Protein AF-A0A2N1VWI9-F1 (afdb_monomer_lite)

pLDDT: mean 87.43, std 11.92, range [51.91, 97.0]

Radius of gyration: 21.14 Å; chains: 1; bounding box: 61×27×78 Å

Sequence (130 aa):
MLNFLKFFFGLLIVVLLTIAGALYFESFLTRKEVEITILKVDEMFTPENEKYYLIHTKDEIFENRNYYLHNKDYADALQNKLLSGNKYRIVVVGFNFESNIPLFLEHRNVVDVIAEIKIIRPKVRRLNEF

Foldseek 3Di:
DVVVVVVVVVVVVVVVVVVVVCLLCQLVPFKDKDKWAFADKDWDADPVRFIKIWTDTPPDIEIQGADVSNVRDCSVVQVVVDDHRWMFTFIWTFDQDPDDDPPGDNHTHTRGTPDTDDPPDPPPPPPDDD

Secondary structure (DSSP, 8-state):
-HHHHHHHHHHHHHHHHHHHHHHHHHHHHS-EEEEEEEEEEEEEE-TT--EEEEEEESS-EEEEE-BGGGTB--HHHHHTT--TT-EEEEEEES---SS--TTS-SSPEEEEEEEEE-------------

Structure (mmCIF, N/CA/C/O backbone):
data_AF-A0A2N1VWI9-F1
#
_entry.id   AF-A0A2N1VWI9-F1
#
loop_
_atom_site.group_PDB
_atom_site.id
_atom_site.type_symbol
_atom_site.label_atom_id
_atom_site.label_alt_id
_atom_site.label_comp_id
_atom_site.label_asym_id
_atom_site.label_entity_id
_atom_site.label_seq_id
_atom_site.pdbx_PDB_ins_code
_atom_site.Cartn_x
_atom_site.Cartn_y
_atom_site.Cartn_z
_atom_site.occupancy
_atom_site.B_iso_or_equiv
_atom_site.auth_seq_id
_atom_site.auth_comp_id
_atom_site.auth_asym_id
_atom_site.auth_atom_id
_atom_site.pdbx_PDB_model_num
ATOM 1 N N . MET A 1 1 ? 33.102 -4.723 -32.809 1.00 66.94 1 MET A N 1
ATOM 2 C CA . MET A 1 1 ? 32.433 -3.678 -31.996 1.00 66.94 1 MET A CA 1
ATOM 3 C C . MET A 1 1 ? 30.949 -3.518 -32.307 1.00 66.94 1 MET A C 1
ATOM 5 O O . MET A 1 1 ? 30.160 -3.674 -31.389 1.00 66.94 1 MET A O 1
ATOM 9 N N . LEU A 1 2 ? 30.535 -3.268 -33.557 1.00 82.94 2 LEU A N 1
ATOM 10 C CA . LEU A 1 2 ? 29.123 -2.984 -33.877 1.00 82.94 2 LEU A CA 1
ATOM 11 C C . LEU A 1 2 ? 28.142 -4.117 -33.499 1.00 82.94 2 LEU A C 1
ATOM 13 O O . LEU A 1 2 ? 27.065 -3.844 -32.982 1.00 82.94 2 LEU A O 1
ATOM 17 N N . ASN A 1 3 ? 28.520 -5.384 -33.701 1.00 87.62 3 ASN A N 1
ATOM 18 C CA . ASN A 1 3 ? 27.662 -6.532 -33.360 1.00 87.62 3 ASN A CA 1
ATOM 19 C C . ASN A 1 3 ? 27.497 -6.727 -31.846 1.00 87.62 3 ASN A C 1
ATOM 21 O O . ASN A 1 3 ? 26.411 -7.057 -31.385 1.00 87.62 3 ASN A O 1
ATOM 25 N N . PHE A 1 4 ? 28.557 -6.463 -31.078 1.00 89.00 4 PHE A N 1
ATOM 26 C CA . PHE A 1 4 ? 28.508 -6.469 -29.618 1.00 89.00 4 PHE A CA 1
ATOM 27 C C . PHE A 1 4 ? 27.570 -5.365 -29.120 1.00 89.00 4 PHE A C 1
ATOM 29 O O . PHE A 1 4 ? 26.657 -5.632 -28.352 1.00 89.00 4 PHE A O 1
ATOM 36 N N . LEU A 1 5 ? 27.699 -4.147 -29.654 1.00 92.31 5 LEU A N 1
ATOM 37 C CA . LEU A 1 5 ? 26.826 -3.032 -29.292 1.00 92.31 5 LEU A CA 1
ATOM 38 C C . LEU A 1 5 ? 25.343 -3.327 -29.594 1.00 92.31 5 LEU A C 1
ATOM 40 O O . LEU A 1 5 ? 24.491 -3.091 -28.745 1.00 92.31 5 LEU A O 1
ATOM 44 N N . LYS A 1 6 ? 25.030 -3.911 -30.761 1.00 93.50 6 LYS A N 1
ATOM 45 C CA . LYS A 1 6 ? 23.661 -4.334 -31.119 1.00 93.50 6 LYS A CA 1
ATOM 46 C C . LYS A 1 6 ? 23.089 -5.369 -30.148 1.00 93.50 6 LYS A C 1
ATOM 48 O O . LYS A 1 6 ? 21.925 -5.259 -29.778 1.00 93.50 6 LYS A O 1
ATOM 53 N N . PHE A 1 7 ? 23.897 -6.342 -29.724 1.00 94.56 7 PHE A N 1
ATOM 54 C CA . PHE A 1 7 ? 23.487 -7.326 -28.721 1.00 94.56 7 PHE A CA 1
ATOM 55 C C . PHE A 1 7 ? 23.146 -6.655 -27.384 1.00 94.56 7 PHE A C 1
ATOM 57 O O . PHE A 1 7 ? 22.077 -6.909 -26.836 1.00 94.56 7 PHE A O 1
ATOM 64 N N . PHE A 1 8 ? 24.001 -5.747 -26.901 1.00 94.69 8 PHE A N 1
ATOM 65 C CA . PHE A 1 8 ? 23.749 -5.010 -25.658 1.00 94.69 8 PHE A CA 1
ATOM 66 C C . PHE A 1 8 ? 22.494 -4.140 -25.735 1.00 94.69 8 PHE A C 1
ATOM 68 O O . PHE A 1 8 ? 21.700 -4.149 -24.800 1.00 94.69 8 PHE A O 1
ATOM 75 N N . PHE A 1 9 ? 22.270 -3.436 -26.849 1.00 95.12 9 PHE A N 1
ATOM 76 C CA . PHE A 1 9 ? 21.034 -2.672 -27.044 1.00 95.12 9 PHE A CA 1
ATOM 77 C C . PHE A 1 9 ? 19.798 -3.571 -27.093 1.00 95.12 9 PHE A C 1
ATOM 79 O O . PHE A 1 9 ? 18.790 -3.242 -26.474 1.00 95.12 9 PHE A O 1
ATOM 86 N N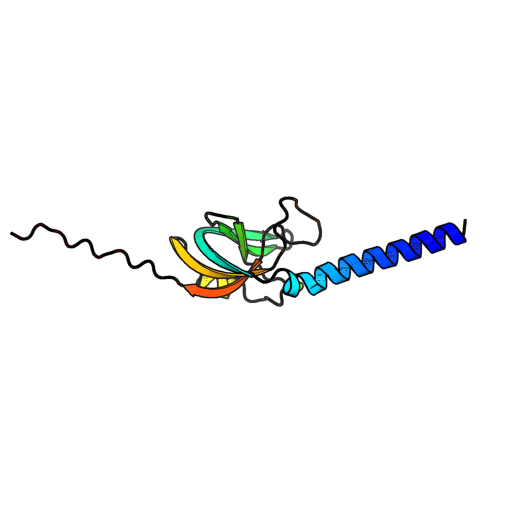 . GLY A 1 10 ? 19.873 -4.715 -27.777 1.00 96.25 10 GLY A N 1
ATOM 87 C CA . GLY A 1 10 ? 18.786 -5.694 -27.789 1.00 96.25 10 GLY A CA 1
ATOM 88 C C . GLY A 1 10 ? 18.457 -6.198 -26.383 1.00 96.25 10 GLY A C 1
ATOM 89 O O . GLY A 1 10 ? 17.297 -6.183 -25.981 1.00 96.25 10 GLY A O 1
ATOM 90 N N . LEU A 1 11 ? 19.481 -6.565 -25.607 1.00 96.31 11 LEU A N 1
ATOM 91 C CA . LEU A 1 11 ? 19.318 -7.001 -24.221 1.00 96.31 11 LEU A CA 1
ATOM 92 C C . LEU A 1 11 ? 18.720 -5.895 -23.341 1.00 96.31 11 LEU A C 1
ATOM 94 O O . LEU A 1 11 ? 17.795 -6.158 -22.578 1.00 96.31 11 LEU A O 1
ATOM 98 N N . LEU A 1 12 ? 19.203 -4.658 -23.479 1.00 95.81 12 LEU A N 1
ATOM 99 C CA . LEU A 1 12 ? 18.688 -3.508 -22.738 1.00 95.81 12 LEU A CA 1
ATOM 100 C C . LEU A 1 12 ? 17.197 -3.284 -23.019 1.00 95.81 12 LEU A C 1
ATOM 102 O O . LEU A 1 12 ? 16.428 -3.086 -22.084 1.00 95.81 12 LEU A O 1
ATOM 106 N N . ILE A 1 13 ? 16.774 -3.366 -24.284 1.00 96.44 13 ILE A N 1
ATOM 107 C CA . ILE A 1 13 ? 15.359 -3.235 -24.660 1.00 96.44 13 ILE A CA 1
ATOM 108 C C . ILE A 1 13 ? 14.520 -4.334 -24.001 1.00 96.44 13 ILE A C 1
ATOM 110 O O . ILE A 1 13 ? 13.470 -4.037 -23.437 1.00 96.44 13 ILE A O 1
ATOM 114 N N . VAL A 1 14 ? 14.983 -5.587 -24.021 1.00 96.50 14 VAL A N 1
ATOM 115 C CA . VAL A 1 14 ? 14.272 -6.704 -23.377 1.00 96.50 14 VAL A CA 1
ATOM 116 C C . VAL A 1 14 ? 14.130 -6.474 -21.870 1.00 96.50 14 VAL A C 1
ATOM 118 O O . VAL A 1 14 ? 13.042 -6.663 -21.324 1.00 96.50 14 VAL A O 1
ATOM 121 N N . VAL A 1 15 ? 15.188 -6.016 -21.196 1.00 94.88 15 VAL A N 1
ATOM 122 C CA . VAL A 1 15 ? 15.145 -5.693 -19.760 1.00 94.88 15 VAL A CA 1
ATOM 123 C C . VAL A 1 15 ? 14.153 -4.562 -19.481 1.00 94.88 15 VAL A C 1
ATOM 125 O O . VAL A 1 15 ? 13.312 -4.702 -18.597 1.00 94.88 15 VAL A O 1
ATOM 128 N N . LEU A 1 16 ? 14.189 -3.477 -20.261 1.00 93.62 16 LEU A N 1
ATOM 129 C CA . LEU A 1 16 ? 13.271 -2.346 -20.098 1.00 93.62 16 LEU A CA 1
ATOM 130 C C . LEU A 1 16 ? 11.809 -2.756 -20.300 1.00 93.62 16 LEU A C 1
ATOM 132 O O . LEU A 1 16 ? 10.958 -2.389 -19.495 1.00 93.62 16 LEU A O 1
ATOM 136 N N . LEU A 1 17 ? 11.521 -3.554 -21.332 1.00 95.00 17 LEU A N 1
ATOM 137 C CA . LEU A 1 17 ? 10.177 -4.081 -21.578 1.00 95.00 17 LEU A CA 1
ATOM 138 C C . LEU A 1 17 ? 9.703 -4.993 -20.444 1.00 95.00 17 LEU A C 1
ATOM 140 O O . LEU A 1 17 ? 8.535 -4.944 -20.069 1.00 95.00 17 LEU A O 1
ATOM 144 N N . THR A 1 18 ? 10.605 -5.790 -19.870 1.00 91.81 18 THR A N 1
ATOM 145 C CA . THR A 1 18 ? 10.285 -6.664 -18.735 1.00 91.81 18 THR A CA 1
ATOM 146 C C . THR A 1 18 ? 9.946 -5.851 -17.486 1.00 91.81 18 THR A C 1
ATOM 148 O O . THR A 1 18 ? 8.939 -6.127 -16.842 1.00 91.81 18 THR A O 1
ATOM 151 N N . ILE A 1 19 ? 10.735 -4.816 -17.171 1.00 88.62 19 ILE A N 1
ATOM 152 C CA . ILE A 1 19 ? 10.473 -3.920 -16.031 1.00 88.62 19 ILE A CA 1
ATOM 153 C C . ILE A 1 19 ? 9.162 -3.153 -16.240 1.00 88.62 19 ILE A C 1
ATOM 155 O O . ILE A 1 19 ? 8.321 -3.126 -15.347 1.00 88.62 19 ILE A O 1
ATOM 159 N N . ALA A 1 20 ? 8.952 -2.577 -17.427 1.00 89.31 20 ALA A N 1
ATOM 160 C CA . ALA A 1 20 ? 7.719 -1.863 -17.753 1.00 89.31 20 ALA A CA 1
ATOM 161 C C . ALA A 1 20 ? 6.489 -2.781 -17.668 1.00 89.31 20 ALA A C 1
ATOM 163 O O . ALA A 1 20 ? 5.457 -2.385 -17.130 1.00 89.31 20 ALA A O 1
ATOM 164 N N . GLY A 1 21 ? 6.613 -4.023 -18.146 1.00 90.31 21 GLY A N 1
ATOM 165 C CA . GLY A 1 21 ? 5.579 -5.042 -18.003 1.00 90.31 21 GLY A CA 1
ATOM 166 C C . GLY A 1 21 ? 5.294 -5.369 -16.538 1.00 90.31 21 GLY A C 1
ATOM 167 O O . GLY A 1 21 ? 4.136 -5.370 -16.134 1.00 90.31 21 GLY A O 1
ATOM 168 N N . ALA A 1 22 ? 6.331 -5.587 -15.727 1.00 86.69 22 ALA A N 1
ATOM 169 C CA . ALA A 1 22 ? 6.175 -5.867 -14.302 1.00 86.69 22 ALA A CA 1
ATOM 170 C C . ALA A 1 22 ? 5.455 -4.728 -13.563 1.00 86.69 22 ALA A C 1
ATOM 172 O O . ALA A 1 22 ? 4.528 -5.003 -12.808 1.00 86.69 22 ALA A O 1
ATOM 173 N N . LEU A 1 23 ? 5.818 -3.469 -13.833 1.00 85.81 23 LEU A N 1
ATOM 174 C CA . LEU A 1 23 ? 5.167 -2.291 -13.246 1.00 85.81 23 LEU A CA 1
ATOM 175 C C . LEU A 1 23 ? 3.704 -2.157 -13.691 1.00 85.81 23 LEU A C 1
ATOM 177 O O . LEU A 1 23 ? 2.827 -1.876 -12.881 1.00 85.81 23 LEU A O 1
ATOM 181 N N . TYR A 1 24 ? 3.415 -2.385 -14.975 1.00 87.19 24 TYR A N 1
ATOM 182 C CA . TYR A 1 24 ? 2.051 -2.279 -15.498 1.00 87.19 24 TYR A CA 1
ATOM 183 C C . TYR A 1 24 ? 1.126 -3.379 -14.955 1.00 87.19 24 TYR A C 1
ATOM 185 O O . TYR A 1 24 ? -0.033 -3.124 -14.631 1.00 87.19 24 TYR A O 1
ATOM 193 N N . PHE A 1 25 ? 1.633 -4.610 -14.840 1.00 89.50 25 PHE A N 1
ATOM 194 C CA . PHE A 1 25 ? 0.858 -5.759 -14.368 1.00 89.50 25 PHE A CA 1
ATOM 195 C C . PHE A 1 25 ? 0.925 -5.978 -12.851 1.00 89.50 25 PHE A C 1
ATOM 197 O O . PHE A 1 25 ? 0.232 -6.867 -12.356 1.00 89.50 25 PHE A O 1
ATOM 204 N N . GLU A 1 26 ? 1.685 -5.176 -12.098 1.00 88.88 26 GLU A N 1
ATOM 205 C CA . GLU A 1 26 ? 1.801 -5.281 -10.636 1.00 88.88 26 GLU A CA 1
ATOM 206 C C . GLU A 1 26 ? 0.425 -5.337 -9.968 1.00 88.88 26 GLU A C 1
ATOM 208 O O . GLU A 1 26 ? 0.148 -6.251 -9.186 1.00 88.88 26 GLU A O 1
ATOM 213 N N . SER A 1 27 ? -0.465 -4.412 -10.346 1.00 88.12 27 SER A N 1
ATOM 214 C CA . SER A 1 27 ? -1.820 -4.321 -9.798 1.00 88.12 27 SER A CA 1
ATOM 215 C C . SER A 1 27 ? -2.643 -5.582 -10.017 1.00 88.12 27 SER A C 1
ATOM 217 O O . SER A 1 27 ? -3.414 -5.982 -9.152 1.00 88.12 27 SER A O 1
ATOM 219 N N . PHE A 1 28 ? -2.442 -6.262 -11.142 1.00 88.25 28 PHE A N 1
ATOM 220 C CA . PHE A 1 28 ? -3.142 -7.504 -11.440 1.00 88.25 28 PHE A CA 1
ATOM 221 C C . PHE A 1 28 ? -2.528 -8.707 -10.710 1.00 88.25 28 PHE A C 1
ATOM 223 O O . PHE A 1 28 ? -3.255 -9.549 -10.190 1.00 88.25 28 PHE A O 1
ATOM 230 N N . LEU A 1 29 ? -1.196 -8.781 -10.645 1.00 88.69 29 LEU A N 1
ATOM 231 C CA . LEU A 1 29 ? -0.469 -9.933 -10.102 1.00 88.69 29 LEU A CA 1
ATOM 232 C C . LEU A 1 29 ? -0.461 -9.985 -8.570 1.00 88.69 29 LEU A C 1
ATOM 234 O O . LEU A 1 29 ? -0.386 -11.068 -7.994 1.00 88.69 29 LEU A O 1
ATOM 238 N N . THR A 1 30 ? -0.511 -8.829 -7.909 1.00 92.06 30 THR A N 1
ATOM 239 C CA . THR A 1 30 ? -0.301 -8.722 -6.454 1.00 92.06 30 THR A CA 1
ATOM 240 C C . THR A 1 30 ? -1.571 -8.408 -5.666 1.00 92.06 30 THR A C 1
ATOM 242 O O . THR A 1 30 ? -1.530 -8.343 -4.435 1.00 92.06 30 THR A O 1
ATOM 245 N N . ARG A 1 31 ? -2.713 -8.245 -6.349 1.00 93.94 31 ARG A N 1
ATOM 246 C CA . ARG A 1 31 ? -3.996 -7.945 -5.707 1.00 93.94 31 ARG A CA 1
ATOM 247 C C . ARG A 1 31 ? -4.394 -9.062 -4.756 1.00 93.94 31 ARG A C 1
ATOM 249 O O . ARG A 1 31 ? -4.624 -10.195 -5.176 1.00 93.94 31 ARG A O 1
ATOM 256 N N . LYS A 1 32 ? -4.525 -8.735 -3.474 1.00 95.00 32 LYS A N 1
ATOM 257 C CA . LYS A 1 32 ? -4.873 -9.710 -2.440 1.00 95.00 32 LYS A CA 1
ATOM 258 C C . LYS A 1 32 ? -5.850 -9.130 -1.433 1.00 95.00 32 LYS A C 1
ATOM 260 O O . LYS A 1 32 ? -5.718 -7.985 -1.014 1.00 95.00 32 LYS A O 1
ATOM 265 N N . GLU A 1 33 ? -6.801 -9.953 -1.011 1.00 96.06 33 GLU A N 1
ATOM 266 C CA . GLU A 1 33 ? -7.654 -9.656 0.136 1.00 96.06 33 GLU A CA 1
ATOM 267 C C . GLU A 1 33 ? -6.964 -10.105 1.425 1.00 96.06 33 GLU A C 1
ATOM 269 O O . GLU A 1 33 ? -6.495 -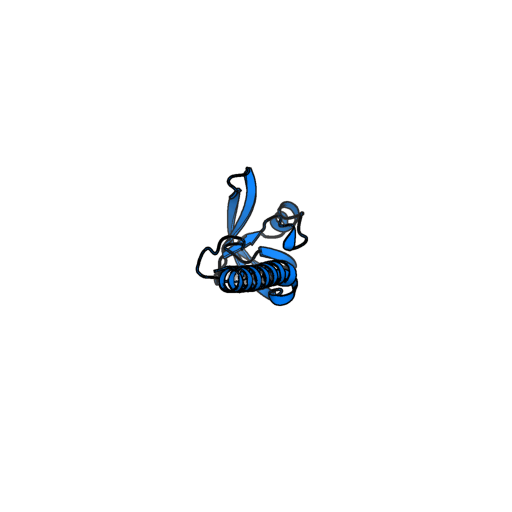11.242 1.527 1.00 96.06 33 GLU A O 1
ATOM 274 N N . VAL A 1 34 ? -6.891 -9.214 2.410 1.00 94.88 34 VAL A N 1
ATOM 275 C CA . VAL A 1 34 ? -6.274 -9.489 3.712 1.00 94.88 34 VAL A CA 1
ATOM 276 C C . VAL A 1 34 ? -7.149 -8.962 4.843 1.00 94.88 34 VAL A C 1
ATOM 278 O O . VAL A 1 34 ? -7.817 -7.935 4.715 1.00 94.88 34 VAL A O 1
ATOM 281 N N . GLU A 1 35 ? -7.165 -9.680 5.963 1.00 95.38 35 GLU A N 1
ATOM 282 C CA . GLU A 1 35 ? -7.801 -9.209 7.190 1.00 95.38 35 GLU A CA 1
ATOM 283 C C . GLU A 1 35 ? -6.757 -8.555 8.084 1.00 95.38 35 GLU A C 1
ATOM 285 O O . GLU A 1 35 ? -5.798 -9.205 8.483 1.00 95.38 35 GLU A O 1
ATOM 290 N N . ILE A 1 36 ? -6.966 -7.290 8.435 1.00 94.00 36 ILE A N 1
ATOM 291 C CA . ILE A 1 36 ? -6.021 -6.505 9.226 1.00 94.00 36 ILE A CA 1
ATOM 292 C C . ILE A 1 36 ? -6.672 -5.978 10.496 1.00 94.00 36 ILE A C 1
ATOM 294 O O . ILE A 1 36 ? -7.871 -5.709 10.533 1.00 94.00 36 ILE A O 1
ATOM 298 N N . THR A 1 37 ? -5.872 -5.793 11.542 1.00 94.44 37 THR A N 1
ATOM 299 C CA . THR A 1 37 ? -6.253 -4.986 12.709 1.00 94.44 37 THR A CA 1
ATOM 300 C C . THR A 1 37 ? -5.398 -3.734 12.716 1.00 94.44 37 THR A C 1
ATOM 302 O O . THR A 1 37 ? -4.175 -3.839 12.813 1.00 94.44 37 THR A O 1
ATOM 305 N N . ILE A 1 38 ? -6.028 -2.566 12.611 1.00 94.31 38 ILE A N 1
ATOM 306 C CA . ILE A 1 38 ? -5.302 -1.296 12.569 1.00 94.31 38 ILE A CA 1
ATOM 307 C C . ILE A 1 38 ? -4.873 -0.940 13.984 1.00 94.31 38 ILE A C 1
ATOM 309 O O . ILE A 1 38 ? -5.704 -0.830 14.883 1.00 94.31 38 ILE A O 1
ATOM 313 N N . LEU A 1 39 ? -3.574 -0.758 14.185 1.00 95.31 39 LEU A N 1
ATOM 314 C CA . LEU A 1 39 ? -3.003 -0.324 15.456 1.00 95.31 39 LEU A CA 1
ATOM 315 C C . LEU A 1 39 ? -2.892 1.197 15.504 1.00 95.31 39 LEU A C 1
ATOM 317 O O . LEU A 1 39 ? -3.270 1.819 16.495 1.00 95.31 39 LEU A O 1
ATOM 321 N N . LYS A 1 40 ? -2.378 1.783 14.422 1.00 95.12 40 LYS A N 1
ATOM 322 C CA . LYS A 1 40 ? -2.096 3.211 14.292 1.00 95.12 40 LYS A CA 1
ATOM 323 C C . LYS A 1 40 ? -2.135 3.600 12.817 1.00 95.12 40 LYS A C 1
ATOM 325 O O . LYS A 1 40 ? -1.862 2.766 11.957 1.00 95.12 40 LYS A O 1
ATOM 330 N N . VAL A 1 41 ? -2.440 4.863 12.545 1.00 95.06 41 VAL A N 1
ATOM 331 C CA . VAL A 1 41 ? -2.283 5.462 11.221 1.00 95.06 41 VAL A CA 1
ATOM 332 C C . VAL A 1 41 ? -1.467 6.741 11.367 1.00 95.06 41 VAL A C 1
ATOM 334 O O . VAL A 1 41 ? -1.787 7.557 12.231 1.00 95.06 41 VAL A O 1
ATOM 337 N N . ASP A 1 42 ? -0.426 6.889 10.552 1.00 95.62 42 ASP A N 1
ATOM 338 C CA . ASP A 1 42 ? 0.398 8.093 10.457 1.00 95.62 42 ASP A CA 1
ATOM 339 C C . ASP A 1 42 ? 0.155 8.797 9.118 1.00 95.62 42 ASP A C 1
ATOM 341 O O . ASP A 1 42 ? 0.039 8.148 8.079 1.00 95.62 42 ASP A O 1
ATOM 345 N N . GLU A 1 43 ? 0.059 10.126 9.141 1.00 96.12 43 GLU A N 1
ATOM 346 C CA . GLU A 1 43 ? -0.020 10.956 7.936 1.00 96.12 43 GLU A CA 1
ATOM 347 C C . GLU A 1 43 ? 1.393 11.371 7.516 1.00 96.12 43 GLU A C 1
ATOM 349 O O . GLU A 1 43 ? 2.184 11.834 8.338 1.00 96.12 43 GLU A O 1
ATOM 354 N N . MET A 1 44 ? 1.707 11.183 6.237 1.00 95.19 44 MET A N 1
ATOM 355 C CA . MET A 1 44 ? 3.030 11.387 5.659 1.00 95.19 44 MET A CA 1
ATOM 356 C C . MET A 1 44 ? 2.925 12.177 4.350 1.00 95.19 44 MET A C 1
ATOM 358 O O . MET A 1 44 ? 1.864 12.250 3.727 1.00 95.19 44 MET A O 1
ATOM 362 N N . PHE A 1 45 ? 4.048 12.753 3.922 1.00 93.81 45 PHE A N 1
ATOM 363 C CA . PHE A 1 45 ? 4.149 13.526 2.687 1.00 93.81 45 PHE A CA 1
ATOM 364 C C . PHE A 1 45 ? 5.346 13.055 1.869 1.00 93.81 45 PHE A C 1
ATOM 366 O O . PHE A 1 45 ? 6.423 12.814 2.418 1.00 93.81 45 PHE A O 1
ATOM 373 N N . THR A 1 46 ? 5.160 12.905 0.559 1.00 89.12 46 THR A N 1
ATOM 374 C CA . THR A 1 46 ? 6.269 12.621 -0.358 1.00 89.12 46 THR A CA 1
ATOM 375 C C . THR A 1 46 ? 7.159 13.861 -0.518 1.00 89.12 46 THR A C 1
ATOM 377 O O . THR A 1 46 ? 6.743 14.967 -0.152 1.00 89.12 46 THR A O 1
ATOM 380 N N . PRO A 1 47 ? 8.371 13.735 -1.094 1.00 88.25 47 PRO A N 1
ATOM 381 C CA . PRO A 1 47 ? 9.203 14.894 -1.432 1.00 88.25 47 PRO A CA 1
ATOM 382 C C . PRO A 1 47 ? 8.492 15.921 -2.328 1.00 88.25 47 PRO A C 1
ATOM 384 O O . PRO A 1 47 ? 8.780 17.113 -2.259 1.00 88.25 47 PRO A O 1
ATOM 387 N N . GLU A 1 48 ? 7.531 15.470 -3.135 1.00 90.56 48 GLU A N 1
ATOM 388 C CA . GLU A 1 48 ? 6.683 16.286 -4.009 1.00 90.56 48 GLU A CA 1
ATOM 389 C C . GLU A 1 48 ? 5.452 16.870 -3.291 1.00 90.56 48 GLU A C 1
ATOM 391 O O . GLU A 1 48 ? 4.580 17.454 -3.934 1.00 90.56 48 GLU A O 1
ATOM 396 N N . ASN A 1 49 ? 5.380 16.743 -1.961 1.00 91.00 49 ASN A N 1
ATOM 397 C CA . ASN A 1 49 ? 4.280 17.205 -1.114 1.00 91.00 49 ASN A CA 1
ATOM 398 C C . ASN A 1 49 ? 2.934 16.506 -1.398 1.00 91.00 49 ASN A C 1
ATOM 400 O O . ASN A 1 49 ? 1.866 17.064 -1.134 1.00 91.00 49 ASN A O 1
ATOM 404 N N . GLU A 1 50 ? 2.963 15.272 -1.913 1.00 91.62 50 GLU A N 1
ATOM 405 C CA . GLU A 1 50 ? 1.765 14.436 -2.016 1.00 91.62 50 GLU A CA 1
ATOM 406 C C . GLU A 1 50 ? 1.482 13.760 -0.677 1.00 91.62 50 GLU A C 1
ATOM 408 O O . GLU A 1 50 ? 2.357 13.128 -0.084 1.00 91.62 50 GLU A O 1
ATOM 413 N N . LYS A 1 51 ? 0.242 13.863 -0.205 1.00 95.00 51 LYS A N 1
ATOM 414 C CA . LYS A 1 51 ? -0.167 13.267 1.065 1.00 95.00 51 LYS A CA 1
ATOM 415 C C . LYS A 1 51 ? -0.435 11.769 0.924 1.00 95.00 51 LYS A C 1
ATOM 417 O O . LYS A 1 51 ? -1.075 11.330 -0.035 1.00 95.00 51 LYS A O 1
ATOM 422 N N . TYR A 1 52 ? -0.002 10.991 1.907 1.00 95.38 52 TYR A N 1
ATOM 423 C CA . TYR A 1 52 ? -0.319 9.571 2.027 1.00 95.38 52 TYR A CA 1
ATOM 424 C C . TYR A 1 52 ? -0.384 9.136 3.491 1.00 95.38 52 TYR A C 1
ATOM 426 O O . TYR A 1 52 ? -0.028 9.888 4.396 1.00 95.38 52 TYR A O 1
ATOM 434 N N . TYR A 1 53 ? -0.856 7.914 3.725 1.00 97.00 53 TYR A N 1
ATOM 435 C CA . TYR A 1 53 ? -1.016 7.374 5.070 1.00 97.00 53 TYR A CA 1
ATOM 436 C C . TYR A 1 53 ? -0.260 6.065 5.245 1.00 97.00 53 TYR A C 1
ATOM 438 O O . TYR A 1 53 ? -0.339 5.189 4.385 1.00 97.00 53 TYR A O 1
ATOM 446 N N . LEU A 1 54 ? 0.416 5.907 6.378 1.00 96.19 54 LEU A N 1
ATOM 447 C CA . LEU A 1 54 ? 0.990 4.639 6.814 1.00 96.19 54 LEU A CA 1
ATOM 448 C C . LEU A 1 54 ? 0.044 3.976 7.809 1.00 96.19 54 LEU A C 1
ATOM 450 O O . LEU A 1 54 ? -0.239 4.516 8.876 1.00 96.19 54 LEU A O 1
ATOM 454 N N . ILE A 1 55 ? -0.460 2.800 7.455 1.00 96.06 55 ILE A N 1
ATOM 455 C CA . ILE A 1 55 ? -1.388 2.012 8.261 1.00 96.06 55 ILE A CA 1
ATOM 456 C C . ILE A 1 55 ? -0.584 0.914 8.949 1.00 96.06 55 ILE A C 1
ATOM 458 O O . ILE A 1 55 ? -0.203 -0.088 8.341 1.00 96.06 55 ILE A O 1
ATOM 462 N N . HIS A 1 56 ? -0.350 1.094 10.243 1.00 95.81 56 HIS A N 1
ATOM 463 C CA . HIS A 1 56 ? 0.357 0.128 11.068 1.00 95.81 56 HIS A CA 1
ATOM 464 C C . HIS A 1 56 ? -0.605 -0.966 11.515 1.00 95.81 56 HIS A C 1
ATOM 466 O O . HIS A 1 56 ? -1.611 -0.697 12.182 1.00 95.81 56 HIS A O 1
ATOM 472 N N . THR A 1 57 ? -0.275 -2.210 11.186 1.00 94.69 57 THR A N 1
ATOM 473 C CA . THR A 1 57 ? -1.014 -3.392 11.634 1.00 94.69 57 THR A CA 1
ATOM 474 C C . THR A 1 57 ? -0.105 -4.291 12.468 1.00 94.69 57 THR A C 1
ATOM 476 O O . THR A 1 57 ? 1.044 -3.946 12.738 1.00 94.69 57 THR A O 1
ATOM 479 N N . LYS A 1 58 ? -0.627 -5.425 12.942 1.00 90.12 58 LYS A N 1
ATOM 480 C CA . LYS A 1 58 ? 0.192 -6.407 13.666 1.00 90.12 58 LYS A CA 1
ATOM 481 C C . LYS A 1 58 ? 1.174 -7.149 12.763 1.00 90.12 58 LYS A C 1
ATOM 483 O O . LYS A 1 58 ? 2.218 -7.559 13.255 1.00 90.12 58 LYS A O 1
ATOM 488 N N . ASP A 1 59 ? 0.810 -7.342 11.499 1.00 88.62 59 ASP A N 1
ATOM 489 C CA . ASP A 1 59 ? 1.518 -8.247 10.595 1.00 88.62 59 ASP A CA 1
ATOM 490 C C . ASP A 1 59 ? 2.501 -7.485 9.698 1.00 88.62 59 ASP A C 1
ATOM 492 O O . ASP A 1 59 ? 3.638 -7.910 9.523 1.00 88.62 59 ASP A O 1
ATOM 496 N N . GLU A 1 60 ? 2.085 -6.334 9.165 1.00 91.81 60 GLU A N 1
ATOM 497 C CA . GLU A 1 60 ? 2.916 -5.469 8.321 1.00 91.81 60 GLU A CA 1
ATOM 498 C C . GLU A 1 60 ? 2.428 -4.007 8.338 1.00 91.81 60 GLU A C 1
ATOM 500 O O . GLU A 1 60 ? 1.393 -3.673 8.932 1.00 91.81 60 GLU A O 1
ATOM 505 N N . ILE A 1 61 ? 3.181 -3.128 7.680 1.00 93.88 61 ILE A N 1
ATOM 506 C CA . ILE A 1 61 ? 2.774 -1.747 7.409 1.00 93.88 61 ILE A CA 1
ATOM 507 C C . ILE A 1 61 ? 2.206 -1.698 5.993 1.00 93.88 61 ILE A C 1
ATOM 509 O O . ILE A 1 61 ? 2.773 -2.283 5.073 1.00 93.88 61 ILE A O 1
ATOM 513 N N . PHE A 1 62 ? 1.086 -1.001 5.829 1.00 95.12 62 PHE A N 1
ATOM 514 C CA . PHE A 1 62 ? 0.499 -0.720 4.523 1.00 95.12 62 PHE A CA 1
ATOM 515 C C . PHE A 1 62 ? 0.566 0.769 4.223 1.00 95.12 62 PHE A C 1
ATOM 517 O O . PHE A 1 62 ? 0.466 1.598 5.125 1.00 95.12 62 PHE A O 1
ATOM 524 N N . GLU A 1 63 ? 0.649 1.111 2.947 1.00 95.00 63 GLU A N 1
ATOM 525 C CA . GLU A 1 63 ? 0.439 2.477 2.483 1.00 95.00 63 GLU A CA 1
ATOM 526 C C . GLU A 1 63 ? -1.021 2.672 2.074 1.00 95.00 63 GLU A C 1
ATOM 528 O O . GLU A 1 63 ? -1.658 1.784 1.523 1.00 95.00 63 GLU A O 1
ATOM 533 N N . ASN A 1 64 ? -1.573 3.854 2.295 1.00 96.50 64 ASN A N 1
ATOM 534 C CA . ASN A 1 64 ? -2.782 4.313 1.630 1.00 96.50 64 ASN A CA 1
ATOM 535 C C . ASN A 1 64 ? -2.431 5.614 0.905 1.00 96.50 64 ASN A C 1
ATOM 537 O O . ASN A 1 64 ? -2.460 6.701 1.480 1.00 96.50 64 ASN A O 1
ATOM 541 N N . ARG A 1 65 ? -2.066 5.469 -0.373 1.00 95.12 65 ARG A N 1
ATOM 542 C CA . ARG A 1 65 ? -1.594 6.551 -1.245 1.00 95.12 65 ARG A CA 1
ATOM 543 C C . ARG A 1 65 ? -2.387 6.603 -2.551 1.00 95.12 65 ARG A C 1
ATOM 545 O O . ARG A 1 65 ? -2.862 5.567 -3.034 1.00 95.12 65 ARG A O 1
ATOM 552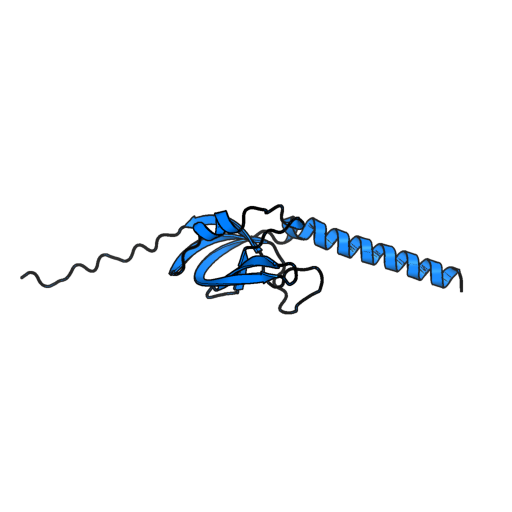 N N . ASN A 1 66 ? -2.524 7.796 -3.125 1.00 94.94 66 ASN A N 1
ATOM 553 C CA . ASN A 1 66 ? -2.969 7.954 -4.508 1.00 94.94 66 ASN A CA 1
ATOM 554 C C . ASN A 1 66 ? -1.869 7.483 -5.454 1.00 94.94 66 ASN A C 1
ATOM 556 O O . ASN A 1 66 ? -0.757 8.002 -5.431 1.00 94.94 66 ASN A O 1
ATOM 560 N N . TYR A 1 67 ? -2.163 6.475 -6.266 1.00 90.44 67 TYR A N 1
ATOM 561 C CA . TYR A 1 67 ? -1.166 5.875 -7.134 1.00 90.44 67 TYR A CA 1
ATOM 562 C C . TYR A 1 67 ? -1.784 5.487 -8.469 1.00 90.44 67 TYR A C 1
ATOM 564 O O . TYR A 1 67 ? -2.677 4.639 -8.545 1.00 90.44 67 TYR A O 1
ATOM 572 N N . TYR A 1 68 ? -1.289 6.130 -9.526 1.00 89.12 68 TYR A N 1
ATOM 573 C CA . TYR A 1 68 ? -1.823 6.007 -10.878 1.00 89.12 68 TYR A CA 1
ATOM 574 C C . TYR A 1 68 ? -1.766 4.567 -11.399 1.00 89.12 68 TYR A C 1
ATOM 576 O O . TYR A 1 68 ? -2.756 4.074 -11.928 1.00 89.12 68 TYR A O 1
ATOM 584 N N . LEU A 1 69 ? -0.659 3.849 -11.173 1.00 87.00 69 LEU A N 1
ATOM 585 C CA . LEU A 1 69 ? -0.522 2.455 -11.621 1.00 87.00 69 LEU A CA 1
ATOM 586 C C . LEU A 1 69 ? -1.503 1.501 -10.921 1.00 87.00 69 LEU A C 1
ATOM 588 O O . LEU A 1 69 ? -1.796 0.424 -11.434 1.00 87.00 69 LEU A O 1
ATOM 592 N N . HIS A 1 70 ? -2.053 1.896 -9.770 1.00 89.62 70 HIS A N 1
ATOM 593 C CA . HIS A 1 70 ? -3.090 1.136 -9.069 1.00 89.62 70 HIS A CA 1
ATOM 594 C C . HIS A 1 70 ? -4.506 1.662 -9.352 1.00 89.62 70 HIS A C 1
ATOM 596 O O . HIS A 1 70 ? -5.453 1.173 -8.740 1.00 89.62 70 HIS A O 1
ATOM 602 N N . ASN A 1 71 ? -4.669 2.633 -10.263 1.00 89.62 71 ASN A N 1
ATOM 603 C CA . ASN A 1 71 ? -5.938 3.306 -10.564 1.00 89.62 71 ASN A CA 1
ATOM 604 C C . ASN A 1 71 ? -6.650 3.834 -9.304 1.00 89.62 71 ASN A C 1
ATOM 606 O O . ASN A 1 71 ? -7.849 3.621 -9.120 1.00 89.62 71 ASN A O 1
ATOM 610 N N . LYS A 1 72 ? -5.899 4.489 -8.409 1.00 93.19 72 LYS A N 1
ATOM 611 C CA . LYS A 1 72 ? -6.417 4.996 -7.132 1.00 93.19 72 LYS A CA 1
ATOM 612 C C . LYS A 1 72 ? -6.094 6.473 -6.927 1.00 93.19 72 LYS A C 1
ATOM 614 O O . LYS A 1 72 ? -4.925 6.839 -6.847 1.00 93.19 72 LYS A O 1
ATOM 619 N N . ASP A 1 73 ? -7.134 7.285 -6.759 1.00 95.38 73 ASP A N 1
ATOM 620 C CA . ASP A 1 73 ? -7.090 8.742 -6.557 1.00 95.38 73 ASP A CA 1
ATOM 621 C C . ASP A 1 73 ? -7.900 9.226 -5.329 1.00 95.38 73 ASP A C 1
ATOM 623 O O . ASP A 1 73 ? -8.019 10.425 -5.080 1.00 95.38 73 ASP A O 1
ATOM 627 N N . TYR A 1 74 ? -8.414 8.297 -4.515 1.00 95.00 74 TYR A N 1
ATOM 628 C CA . TYR A 1 74 ? -9.316 8.561 -3.385 1.00 95.00 74 TYR A CA 1
ATOM 629 C C . TYR A 1 74 ? -8.744 8.155 -2.010 1.00 95.00 74 TYR A C 1
ATOM 631 O O . TYR A 1 74 ? -9.489 7.745 -1.116 1.00 95.00 74 TYR A O 1
ATOM 639 N N . ALA A 1 75 ? -7.425 8.256 -1.809 1.00 95.50 75 ALA A N 1
ATOM 640 C CA . ALA A 1 75 ? -6.754 7.845 -0.568 1.00 95.50 75 ALA A CA 1
ATOM 641 C C . ALA A 1 75 ? -7.341 8.495 0.698 1.00 95.50 75 ALA A C 1
ATOM 643 O O . ALA A 1 75 ? -7.574 7.795 1.684 1.00 95.50 75 ALA A O 1
ATOM 644 N N . ASP A 1 76 ? -7.664 9.790 0.655 1.00 95.44 76 ASP A N 1
ATOM 645 C CA . ASP A 1 76 ? -8.295 10.508 1.773 1.00 95.44 76 ASP A CA 1
ATOM 646 C C . ASP A 1 76 ? -9.678 9.939 2.123 1.00 95.44 76 ASP A C 1
ATOM 648 O O . ASP A 1 76 ? -10.004 9.701 3.288 1.00 95.44 76 ASP A O 1
ATOM 652 N N . ALA A 1 77 ? -10.499 9.662 1.106 1.00 94.56 77 ALA A N 1
ATOM 653 C CA . ALA A 1 77 ? -11.832 9.101 1.303 1.00 94.56 77 ALA A CA 1
ATOM 654 C C . ALA A 1 77 ? -11.772 7.675 1.872 1.00 94.56 77 ALA A C 1
ATOM 656 O O . ALA A 1 77 ? -12.614 7.300 2.692 1.00 94.56 77 ALA A O 1
ATOM 657 N N . LEU A 1 78 ? -10.777 6.886 1.456 1.00 93.81 78 LEU A N 1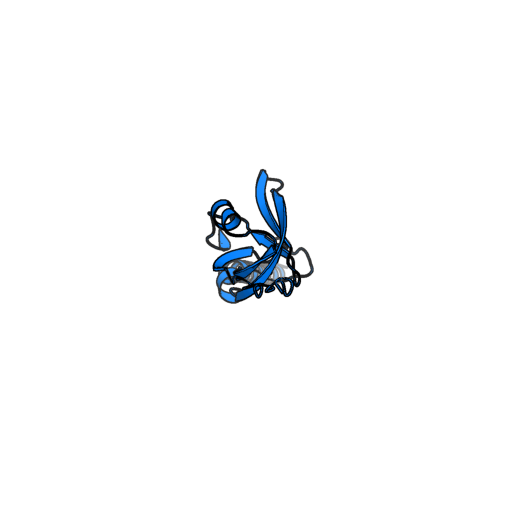
ATOM 658 C CA . LEU A 1 78 ? -10.519 5.558 2.006 1.00 93.81 78 LEU A CA 1
ATOM 659 C C . LEU A 1 78 ? -10.015 5.647 3.455 1.00 93.81 78 LEU A C 1
ATOM 661 O O . LEU A 1 78 ? -10.481 4.890 4.306 1.00 93.81 78 LEU A O 1
ATOM 665 N N . GLN A 1 79 ? -9.143 6.612 3.758 1.00 95.06 79 GLN A N 1
ATOM 666 C CA . GLN A 1 79 ? -8.589 6.795 5.099 1.00 95.06 79 GLN A CA 1
ATOM 667 C C . GLN A 1 79 ? -9.666 7.103 6.139 1.00 95.06 79 GLN A C 1
ATOM 669 O O . GLN A 1 79 ? -9.631 6.559 7.240 1.00 95.06 79 GLN A O 1
ATOM 674 N N . ASN A 1 80 ? -10.666 7.909 5.778 1.00 92.25 80 ASN A N 1
ATOM 675 C CA . ASN A 1 80 ? -11.782 8.247 6.667 1.00 92.25 80 ASN A CA 1
ATOM 676 C C . ASN A 1 80 ? -12.602 7.024 7.122 1.00 92.25 80 ASN A C 1
ATOM 678 O O . ASN A 1 80 ? -13.350 7.114 8.095 1.00 92.25 80 ASN A O 1
ATOM 682 N N . LYS A 1 81 ? -12.471 5.879 6.438 1.00 90.25 81 LYS A N 1
ATOM 683 C CA . LYS A 1 81 ? -13.123 4.611 6.799 1.00 90.25 81 LYS A CA 1
ATOM 684 C C . LYS A 1 81 ? -12.255 3.721 7.694 1.00 90.25 81 LYS A C 1
ATOM 686 O O . LYS A 1 81 ? -12.764 2.756 8.255 1.00 90.25 81 LYS A O 1
ATOM 691 N N . LEU A 1 82 ? -10.959 4.006 7.802 1.00 90.88 82 LEU A N 1
ATOM 692 C CA . LEU A 1 82 ? -9.967 3.164 8.466 1.00 90.88 82 LEU A CA 1
ATOM 693 C C . LEU A 1 82 ? -9.624 3.729 9.847 1.00 90.88 82 LEU A C 1
ATOM 695 O O . LEU A 1 82 ? -8.674 4.489 10.023 1.00 90.88 82 LEU A O 1
ATOM 699 N N . LEU A 1 83 ? -10.418 3.339 10.843 1.00 87.75 83 LEU A N 1
ATOM 700 C CA . LEU A 1 83 ? -10.225 3.736 12.238 1.00 87.75 83 LEU A CA 1
ATOM 701 C C . LEU A 1 83 ? -9.292 2.775 12.984 1.00 87.75 83 LEU A C 1
ATOM 703 O O . LEU A 1 83 ? -9.461 1.553 12.922 1.00 87.75 83 LEU A O 1
ATOM 707 N N . SER A 1 84 ? -8.353 3.335 13.749 1.00 90.50 84 SER A N 1
ATOM 708 C CA . SER A 1 84 ? -7.480 2.583 14.658 1.00 90.50 84 SER A CA 1
ATOM 709 C C . SER A 1 84 ? -8.280 1.785 15.692 1.00 90.50 84 SER A C 1
ATOM 711 O O . SER A 1 84 ? -9.294 2.245 16.212 1.00 90.50 84 SER A O 1
ATOM 713 N N . GLY A 1 85 ? -7.803 0.585 16.019 1.00 88.38 85 GLY A N 1
ATOM 714 C CA . GLY A 1 85 ? -8.426 -0.342 16.966 1.00 88.38 85 GLY A CA 1
ATOM 715 C C . GLY A 1 85 ? -9.471 -1.280 16.354 1.00 88.38 85 GLY A C 1
ATOM 716 O O . GLY A 1 85 ? -9.868 -2.244 17.013 1.00 88.38 85 GLY A O 1
ATOM 717 N N . ASN A 1 86 ? -9.881 -1.048 15.104 1.00 90.31 86 ASN A N 1
ATOM 718 C CA . ASN A 1 86 ? -10.862 -1.880 14.411 1.00 90.31 86 ASN A CA 1
ATOM 719 C C . ASN A 1 86 ? -10.187 -2.916 13.502 1.00 90.31 86 ASN A C 1
ATOM 721 O O . ASN A 1 86 ? -9.028 -2.780 13.093 1.00 90.31 86 ASN A O 1
ATOM 725 N N . LYS A 1 87 ? -10.940 -3.978 13.200 1.00 93.94 87 LYS A N 1
ATOM 726 C CA . LYS A 1 87 ? -10.534 -5.034 12.275 1.00 93.94 87 LYS A CA 1
ATOM 727 C C . LYS A 1 87 ? -11.247 -4.830 10.939 1.00 93.94 87 LYS A C 1
ATOM 729 O O . LYS A 1 87 ? -12.451 -4.588 10.921 1.00 93.94 87 LYS A O 1
ATOM 734 N N . TYR A 1 88 ? -10.527 -4.962 9.833 1.00 94.44 88 TYR A N 1
ATOM 735 C CA . TYR A 1 88 ? -11.056 -4.771 8.483 1.00 94.44 88 TYR A CA 1
ATOM 736 C C . TYR A 1 88 ? -10.653 -5.922 7.578 1.00 94.44 88 TYR A C 1
ATOM 738 O O . TYR A 1 88 ? -9.602 -6.529 7.770 1.00 94.44 88 TYR A O 1
ATOM 746 N N . ARG A 1 89 ? -11.469 -6.182 6.560 1.00 95.94 89 ARG A N 1
ATOM 747 C CA . ARG A 1 89 ? -11.050 -6.910 5.366 1.00 95.94 89 ARG A CA 1
ATOM 748 C C . ARG A 1 89 ? -10.795 -5.890 4.268 1.00 95.94 89 ARG A C 1
ATOM 750 O O . ARG A 1 89 ? -11.706 -5.145 3.905 1.00 95.94 89 ARG A O 1
ATOM 757 N N . ILE A 1 90 ? -9.568 -5.841 3.775 1.00 95.88 90 ILE A N 1
ATOM 758 C CA . ILE A 1 90 ? -9.114 -4.858 2.790 1.00 95.88 90 ILE A CA 1
ATOM 759 C C . ILE A 1 90 ? -8.542 -5.552 1.560 1.00 95.88 90 ILE A C 1
ATOM 761 O O . ILE A 1 90 ? -8.125 -6.709 1.629 1.00 95.88 90 ILE A O 1
ATOM 765 N N . VAL A 1 91 ? -8.497 -4.826 0.449 1.00 96.44 91 VAL A N 1
ATOM 766 C CA . VAL A 1 91 ? -7.758 -5.222 -0.748 1.00 96.44 91 VAL A CA 1
ATOM 767 C C . VAL A 1 91 ? -6.468 -4.426 -0.793 1.00 96.44 91 VAL A C 1
ATOM 769 O O . VAL A 1 91 ? -6.483 -3.198 -0.690 1.00 96.44 91 VAL A O 1
ATOM 772 N N . VAL A 1 92 ? -5.357 -5.126 -0.978 1.00 95.81 92 VAL A N 1
ATOM 773 C CA . VAL A 1 92 ? -4.023 -4.536 -1.078 1.00 95.81 92 VAL A CA 1
ATOM 774 C C . VAL A 1 92 ? -3.373 -4.923 -2.392 1.00 95.81 92 VAL A C 1
ATOM 776 O O . VAL A 1 92 ? -3.652 -5.988 -2.946 1.00 95.81 92 VAL A O 1
ATOM 779 N N . VAL A 1 93 ? -2.520 -4.038 -2.885 1.00 94.94 93 VAL A N 1
ATOM 780 C CA . VAL A 1 93 ? -1.745 -4.198 -4.112 1.00 94.94 93 VAL A CA 1
ATOM 781 C C . VAL A 1 93 ? -0.316 -3.768 -3.837 1.00 94.94 93 VAL A C 1
ATOM 783 O O . VAL A 1 93 ? -0.083 -2.766 -3.170 1.00 94.94 93 VAL A O 1
ATOM 786 N N . GLY A 1 94 ? 0.629 -4.509 -4.382 1.00 90.81 94 GLY A N 1
ATOM 787 C CA . GLY A 1 94 ? 2.044 -4.215 -4.303 1.00 90.81 94 GLY A CA 1
ATOM 788 C C . GLY A 1 94 ? 2.828 -5.434 -3.862 1.00 90.81 94 GLY A C 1
ATOM 789 O O . GLY A 1 94 ? 2.300 -6.371 -3.246 1.00 90.81 94 GLY A O 1
ATOM 790 N N . PHE A 1 95 ? 4.110 -5.420 -4.174 1.00 84.38 95 PHE A N 1
ATOM 791 C CA . PHE A 1 95 ? 5.030 -6.414 -3.656 1.00 84.38 95 PHE A CA 1
ATOM 792 C C . PHE A 1 95 ? 5.407 -6.097 -2.209 1.00 84.38 95 PHE A C 1
ATOM 794 O O . PHE A 1 95 ? 5.577 -4.945 -1.829 1.00 84.38 95 PHE A O 1
ATOM 801 N N . ASN A 1 96 ? 5.542 -7.139 -1.392 1.00 73.44 96 ASN A N 1
ATOM 802 C CA . ASN A 1 96 ? 6.151 -7.010 -0.074 1.00 73.44 96 ASN A CA 1
ATOM 803 C C . ASN A 1 96 ? 7.653 -7.261 -0.228 1.00 73.44 96 ASN A C 1
ATOM 805 O O . ASN A 1 96 ? 8.120 -8.387 -0.042 1.00 73.44 96 ASN A O 1
ATOM 809 N N . PHE A 1 97 ? 8.383 -6.248 -0.689 1.00 68.69 97 PHE A N 1
ATOM 810 C CA . PHE A 1 97 ? 9.837 -6.300 -0.707 1.00 68.69 97 PHE A CA 1
ATOM 811 C C . PHE A 1 97 ? 10.353 -5.721 0.608 1.00 68.69 97 PHE A C 1
ATOM 813 O O . PHE A 1 97 ? 10.074 -4.577 0.936 1.00 68.69 97 PHE A O 1
ATOM 820 N N . GLU A 1 98 ? 11.176 -6.475 1.337 1.00 59.03 98 GLU A N 1
ATOM 821 C CA . GLU A 1 98 ? 11.897 -5.956 2.515 1.00 59.03 98 GLU A CA 1
ATOM 822 C C . GLU A 1 98 ? 12.957 -4.898 2.142 1.00 59.03 98 GLU A C 1
ATOM 824 O O . GLU A 1 98 ? 13.661 -4.370 2.997 1.00 59.03 98 GLU A O 1
ATOM 829 N N . SER A 1 99 ? 13.124 -4.608 0.850 1.00 58.06 99 SER A N 1
ATOM 830 C CA . SER A 1 99 ? 14.107 -3.674 0.314 1.00 58.06 99 SER A CA 1
ATOM 831 C C . SER A 1 99 ? 13.413 -2.615 -0.531 1.00 58.06 99 SER A C 1
ATOM 833 O O . SER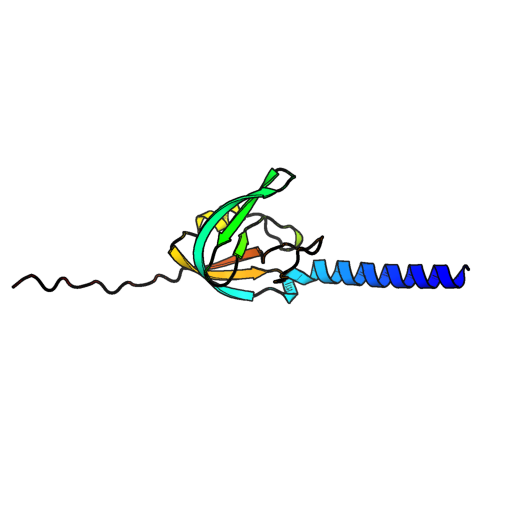 A 1 99 ? 12.586 -2.942 -1.378 1.00 58.06 99 SER A O 1
ATOM 835 N N . ASN A 1 100 ? 13.7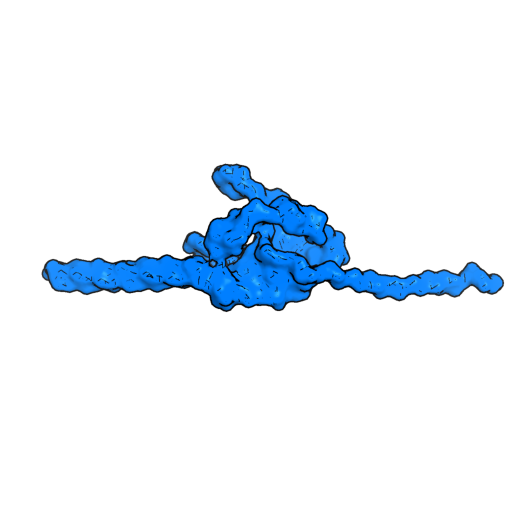95 -1.353 -0.331 1.00 65.88 100 ASN A N 1
ATOM 836 C CA . ASN A 1 100 ? 13.302 -0.208 -1.091 1.00 65.88 100 ASN A CA 1
ATOM 837 C C . ASN A 1 100 ? 13.838 -0.272 -2.534 1.00 65.88 100 ASN A C 1
ATOM 839 O O . ASN A 1 100 ? 14.950 0.178 -2.823 1.00 65.88 100 ASN A O 1
ATOM 843 N N . ILE A 1 101 ? 13.081 -0.921 -3.423 1.00 74.12 101 ILE A N 1
ATOM 844 C CA . ILE A 1 101 ? 13.409 -1.001 -4.846 1.00 74.12 101 ILE A CA 1
ATOM 845 C C . ILE A 1 101 ? 12.889 0.275 -5.517 1.00 74.12 101 ILE A C 1
ATOM 847 O O . ILE A 1 101 ? 11.679 0.511 -5.503 1.00 74.12 101 ILE A O 1
ATOM 851 N N . PRO A 1 102 ? 13.762 1.070 -6.165 1.00 67.81 102 PRO A N 1
ATOM 852 C CA . PRO A 1 102 ? 13.324 2.222 -6.940 1.00 67.81 102 PRO A CA 1
ATOM 853 C C . PRO A 1 102 ? 12.235 1.813 -7.937 1.00 67.81 102 PRO A C 1
ATOM 855 O O . PRO A 1 102 ? 12.394 0.805 -8.624 1.00 67.81 102 PRO A O 1
ATOM 858 N N . LEU A 1 103 ? 11.181 2.630 -8.050 1.00 76.50 103 LEU A N 1
ATOM 859 C CA . LEU A 1 103 ? 9.979 2.455 -8.892 1.00 76.50 103 LEU A CA 1
ATOM 860 C C . LEU A 1 103 ? 8.816 1.676 -8.262 1.00 76.50 103 LEU A C 1
ATOM 862 O O . LEU A 1 103 ? 7.692 1.862 -8.723 1.00 76.50 103 LEU A O 1
ATOM 866 N N . PHE A 1 104 ? 9.048 0.877 -7.220 1.00 79.94 104 PHE A N 1
ATOM 867 C CA . PHE A 1 104 ? 7.973 0.221 -6.471 1.00 79.94 104 PHE A CA 1
ATOM 868 C C . PHE A 1 104 ? 7.643 1.011 -5.204 1.00 79.94 104 PHE A C 1
ATOM 870 O O . PHE A 1 104 ? 8.470 1.773 -4.700 1.00 79.94 104 PHE A O 1
ATOM 877 N N . LEU A 1 105 ? 6.420 0.847 -4.699 1.00 82.25 105 LEU A N 1
ATOM 878 C CA . LEU A 1 105 ? 6.085 1.335 -3.363 1.00 82.25 105 LEU A CA 1
ATOM 879 C C . LEU A 1 105 ? 6.831 0.504 -2.315 1.00 82.25 105 LEU A C 1
ATOM 881 O O . LEU A 1 105 ? 7.066 -0.689 -2.513 1.00 82.25 105 LEU A O 1
ATOM 885 N N . GLU A 1 106 ? 7.201 1.142 -1.207 1.00 86.50 106 GLU A N 1
ATOM 886 C CA . GLU A 1 106 ? 7.902 0.469 -0.110 1.00 86.50 106 GLU A CA 1
ATOM 887 C C . GLU A 1 106 ? 6.965 -0.501 0.613 1.00 86.50 106 GLU A C 1
ATOM 889 O O . GLU A 1 106 ? 7.357 -1.607 0.988 1.00 86.50 106 GLU A O 1
ATOM 894 N N . HIS A 1 107 ? 5.700 -0.109 0.760 1.00 91.62 107 HIS A N 1
ATOM 895 C CA . HIS A 1 107 ? 4.667 -0.954 1.329 1.00 91.62 107 HIS A CA 1
ATOM 896 C C . HIS A 1 107 ? 3.532 -1.206 0.345 1.00 91.62 107 HIS A C 1
ATOM 898 O O . HIS A 1 107 ? 3.233 -0.411 -0.549 1.00 91.62 107 HIS A O 1
ATOM 904 N N . ARG A 1 108 ? 2.822 -2.317 0.559 1.00 93.81 108 ARG A N 1
ATOM 905 C CA . ARG A 1 108 ? 1.624 -2.621 -0.224 1.00 93.81 108 ARG A CA 1
ATOM 906 C C . ARG A 1 108 ? 0.581 -1.533 0.004 1.00 93.81 108 ARG A C 1
ATOM 908 O O . ARG A 1 108 ? 0.259 -1.184 1.140 1.00 93.81 108 ARG A O 1
ATOM 915 N N . ASN A 1 109 ? 0.033 -1.021 -1.086 1.00 95.44 109 ASN A N 1
ATOM 916 C CA . ASN A 1 109 ? -0.973 0.022 -1.076 1.00 95.44 109 ASN A CA 1
ATOM 917 C C . ASN A 1 109 ? -2.359 -0.588 -0.847 1.00 95.44 109 ASN A C 1
ATOM 919 O O . ASN A 1 109 ? -2.771 -1.514 -1.551 1.00 95.44 109 ASN A O 1
ATOM 923 N N . VAL A 1 110 ? -3.111 -0.044 0.101 1.00 96.06 110 VAL A N 1
ATOM 924 C CA . VAL A 1 110 ? -4.523 -0.353 0.298 1.00 96.06 110 VAL A CA 1
ATOM 925 C C . VAL A 1 110 ? -5.307 0.281 -0.840 1.00 96.06 110 VAL A C 1
ATOM 927 O O . VAL A 1 110 ? -5.336 1.505 -0.990 1.00 96.06 110 VAL A O 1
ATOM 930 N N . VAL A 1 111 ? -5.943 -0.564 -1.647 1.00 95.81 111 VAL A N 1
ATOM 931 C CA . VAL A 1 111 ? -6.740 -0.127 -2.794 1.00 95.81 111 VAL A CA 1
ATOM 932 C C . VAL A 1 111 ? -8.232 -0.146 -2.516 1.00 95.81 111 VAL A C 1
ATOM 934 O O . VAL A 1 111 ? -8.946 0.604 -3.159 1.00 95.81 111 VAL A O 1
ATOM 937 N N . ASP A 1 112 ? -8.711 -0.955 -1.567 1.00 95.25 112 ASP A N 1
ATOM 938 C CA . ASP A 1 112 ? -10.139 -1.009 -1.238 1.00 95.25 112 ASP A CA 1
ATOM 939 C C . ASP A 1 112 ? -10.398 -1.533 0.186 1.00 95.25 112 ASP A C 1
ATOM 941 O O . ASP A 1 112 ? -9.556 -2.211 0.778 1.00 95.25 112 ASP A O 1
ATOM 945 N N . VAL A 1 113 ? -11.586 -1.252 0.726 1.00 93.81 113 VAL A N 1
ATOM 946 C CA . VAL A 1 113 ? -12.078 -1.767 2.012 1.00 93.81 113 VAL A CA 1
ATOM 947 C C . VAL A 1 113 ? -13.366 -2.543 1.764 1.00 93.81 113 VAL A C 1
ATOM 949 O O . VAL A 1 113 ? -14.405 -1.958 1.475 1.00 93.81 113 VAL A O 1
ATOM 952 N N . ILE A 1 114 ? -13.306 -3.864 1.929 1.00 93.50 114 ILE A N 1
ATOM 953 C CA . ILE A 1 114 ? -14.435 -4.767 1.675 1.00 93.50 114 ILE A CA 1
ATOM 954 C C . ILE A 1 114 ? -15.445 -4.695 2.819 1.00 93.50 114 ILE A C 1
ATOM 956 O O . ILE A 1 114 ? -16.648 -4.595 2.590 1.00 93.50 114 ILE A O 1
ATOM 960 N N . ALA A 1 115 ? -14.964 -4.786 4.062 1.00 89.69 115 ALA A N 1
ATOM 961 C CA . ALA A 1 115 ? -15.829 -4.800 5.235 1.00 89.69 115 ALA A CA 1
ATOM 962 C C . ALA A 1 115 ? -15.094 -4.383 6.512 1.00 89.69 115 ALA A C 1
ATOM 964 O O . ALA A 1 115 ? -13.927 -4.721 6.719 1.00 89.69 115 ALA A O 1
ATOM 965 N N . GLU A 1 116 ? -15.823 -3.728 7.414 1.00 89.50 116 GLU A N 1
ATOM 966 C CA . GLU A 1 116 ? -15.435 -3.583 8.815 1.00 89.50 116 GLU A CA 1
ATOM 967 C C . GLU A 1 116 ? -15.924 -4.804 9.609 1.00 89.50 116 GLU A C 1
ATOM 969 O O . GLU A 1 116 ? -17.115 -5.121 9.646 1.00 89.50 116 GLU A O 1
ATOM 974 N N . ILE A 1 117 ? -14.999 -5.494 10.271 1.00 86.44 117 ILE A N 1
ATOM 975 C CA . ILE A 1 117 ? -15.283 -6.655 11.111 1.00 86.44 117 ILE A CA 1
ATOM 976 C C . ILE A 1 117 ? -15.476 -6.149 12.542 1.00 86.44 117 ILE A C 1
ATOM 978 O O . ILE A 1 117 ? -14.521 -5.994 13.307 1.00 86.44 117 ILE A O 1
ATOM 982 N N . LYS A 1 118 ? -16.732 -5.885 12.923 1.00 73.00 118 LYS A N 1
ATOM 983 C CA . LYS A 1 118 ? -17.067 -5.480 14.295 1.00 73.00 118 LYS A CA 1
ATOM 984 C C . LYS A 1 118 ? -16.714 -6.593 15.277 1.00 73.00 118 LYS A C 1
ATOM 986 O O . LYS A 1 118 ? -17.339 -7.652 15.288 1.00 73.00 118 LYS A O 1
ATOM 991 N N . ILE A 1 119 ? -15.750 -6.330 16.156 1.00 66.06 119 ILE A N 1
ATOM 992 C CA . ILE A 1 119 ? -15.466 -7.204 17.295 1.00 66.06 119 ILE A CA 1
ATOM 993 C C . ILE A 1 119 ? -16.601 -7.004 18.303 1.00 66.06 119 ILE A C 1
ATOM 995 O O . ILE A 1 119 ? -16.610 -6.032 19.061 1.00 66.06 119 ILE A O 1
ATOM 999 N N . ILE A 1 120 ? -17.585 -7.906 18.307 1.00 61.53 120 ILE A N 1
ATOM 1000 C CA . ILE A 1 120 ? -18.629 -7.925 19.336 1.00 61.53 120 ILE A CA 1
ATOM 1001 C C . ILE A 1 120 ? -17.943 -8.300 20.651 1.00 61.53 120 ILE A C 1
ATOM 1003 O O . ILE A 1 120 ? -17.695 -9.473 20.923 1.00 61.53 120 ILE A O 1
ATOM 1007 N N . ARG A 1 121 ? -17.596 -7.305 21.476 1.00 59.25 121 ARG A N 1
ATOM 1008 C CA . ARG A 1 121 ? -17.168 -7.588 22.849 1.00 59.25 121 ARG A CA 1
ATOM 1009 C C . ARG A 1 121 ? -18.379 -8.162 23.592 1.00 59.25 121 ARG A C 1
ATOM 1011 O O . ARG A 1 121 ? -19.428 -7.511 23.588 1.00 59.25 121 ARG A O 1
ATOM 1018 N N . PRO A 1 122 ? -18.279 -9.346 24.220 1.00 54.62 122 PRO A N 1
ATOM 1019 C CA . PRO A 1 122 ? -19.371 -9.857 25.031 1.00 54.62 122 PRO A CA 1
ATOM 1020 C C . PRO A 1 122 ? -19.682 -8.831 26.120 1.00 54.62 122 PRO A C 1
ATOM 1022 O O . PRO A 1 122 ? -18.789 -8.345 26.817 1.00 54.62 122 PRO A O 1
ATOM 1025 N N . LYS A 1 123 ? -20.960 -8.460 26.229 1.00 53.19 123 LYS A N 1
ATOM 1026 C CA . LYS A 1 123 ? -21.458 -7.567 27.272 1.00 53.19 123 LYS A CA 1
ATOM 1027 C C . LYS A 1 123 ? -21.174 -8.255 28.605 1.00 53.19 123 LYS A C 1
ATOM 1029 O O . LYS A 1 123 ? -21.858 -9.213 28.952 1.00 53.19 123 LYS A O 1
ATOM 1034 N N . VAL A 1 124 ? -20.143 -7.808 29.323 1.00 62.44 124 VAL A N 1
ATOM 1035 C CA . VAL A 1 124 ? -19.851 -8.289 30.676 1.00 62.44 124 VAL A CA 1
ATOM 1036 C C . VAL A 1 124 ? -21.059 -7.912 31.528 1.00 62.44 124 VAL A C 1
ATOM 1038 O O . VAL A 1 124 ? -21.236 -6.752 31.905 1.00 62.44 124 VAL A O 1
ATOM 1041 N N . ARG A 1 125 ? -21.959 -8.875 31.743 1.00 61.75 125 ARG A N 1
ATOM 1042 C CA . ARG A 1 125 ? -23.094 -8.732 32.650 1.00 61.75 125 ARG A CA 1
ATOM 1043 C C . ARG A 1 125 ? -22.466 -8.553 34.027 1.00 61.75 125 ARG A C 1
ATOM 1045 O O . ARG A 1 125 ? -21.847 -9.487 34.527 1.00 61.75 125 ARG A O 1
ATOM 1052 N N . ARG A 1 126 ? -22.525 -7.339 34.587 1.00 59.34 126 ARG A N 1
ATOM 1053 C CA . ARG A 1 126 ? -22.060 -7.102 35.956 1.00 59.34 126 ARG A CA 1
ATOM 1054 C C . ARG A 1 126 ? -22.897 -8.005 36.860 1.00 59.34 126 ARG A C 1
ATOM 1056 O O . ARG A 1 126 ? -24.081 -7.760 37.051 1.00 59.34 126 ARG A O 1
ATOM 1063 N N . LEU A 1 127 ? -22.291 -9.082 37.342 1.00 60.12 127 LEU A N 1
ATOM 1064 C CA . LEU A 1 127 ? -22.798 -9.878 38.449 1.00 60.12 127 LEU A CA 1
ATOM 1065 C C . LEU A 1 127 ? -22.563 -9.034 39.698 1.00 60.12 127 LEU A C 1
ATOM 1067 O O . LEU A 1 127 ? -21.485 -9.144 40.249 1.00 60.12 127 LEU A O 1
ATOM 1071 N N . ASN A 1 128 ? -23.462 -8.105 40.031 1.00 53.03 128 ASN A N 1
ATOM 1072 C CA . ASN A 1 128 ? -23.503 -7.384 41.316 1.00 53.03 128 ASN A CA 1
ATOM 1073 C C . ASN A 1 128 ? -24.858 -6.659 41.468 1.00 53.03 128 ASN A C 1
ATOM 1075 O O . ASN A 1 128 ? -24.914 -5.466 41.748 1.00 53.03 128 ASN A O 1
ATOM 1079 N N . GLU A 1 129 ? -25.950 -7.385 41.233 1.00 51.91 129 GLU A N 1
ATOM 1080 C CA . GLU A 1 129 ? -27.302 -6.994 41.649 1.00 51.91 129 GLU A CA 1
ATOM 1081 C C . GLU A 1 129 ? -27.945 -8.221 42.311 1.00 51.91 129 GLU A C 1
ATOM 1083 O O . GLU A 1 129 ? -28.688 -8.963 41.673 1.00 51.91 129 GLU A O 1
ATOM 1088 N N . PHE A 1 130 ? -27.560 -8.482 43.561 1.00 56.78 130 PHE A N 1
ATOM 1089 C CA . PHE A 1 130 ? -28.280 -9.326 44.516 1.00 56.78 130 PHE A CA 1
ATOM 1090 C C . PHE A 1 130 ? -28.156 -8.688 45.896 1.00 56.78 130 PHE A C 1
ATOM 1092 O O . PHE A 1 130 ? -27.031 -8.239 46.217 1.00 56.78 130 PHE A O 1
#